Protein AF-A0AA35TA35-F1 (afdb_monomer_lite)

Sequence (135 aa):
KKSPLFPSLPSLSLFSHAVSLLPQGLYAIARSARAVMFESNVRCQFLLPDTGQVVTEKLFGFPLLPDDTTVTQDVVAVGFDCGAPPEPADNIPPNAATDTHEGPRRSPLAQEQMDIFLRSGEIKNVCGGTCKCTL

pLDDT: mean 78.07, std 19.94, range [24.3, 97.25]

Foldseek 3Di:
DDDDDDPDDPDPPPPPQPFVCPVVVVVVVCLVQQAAEEPQAAWAWAADPPPRDIDTGHDPRHHYDHQADKDQDGHHDHDEAAPQDHGYPDSDDGDPVRDCPCQLVPAPQSVVQVVCCVVPVIGHNSVSGYHYRDD

Secondary structure (DSSP, 8-state):
-----PPPPP----------HHHHHHHHHHHHTT-BEETTSPPEEEE-TTT--EEEEPPTT--EE-TTPPBSSS-B----B--PPPBPSS--PPPGGG--TTHHHH-HHHHHHHHHHHHHS-B--TTSSS-B---

Radius of gyration: 20.32 Å; chains: 1; bounding box: 50×33×70 Å

Organism: Geodia barretti (NCBI:txid519541)

Structure (mmCIF, N/CA/C/O backbone):
data_AF-A0AA35TA35-F1
#
_entry.id   AF-A0AA35TA35-F1
#
loop_
_atom_site.group_PDB
_atom_site.id
_atom_site.type_symbol
_atom_site.label_atom_id
_atom_site.label_alt_id
_atom_site.label_comp_id
_atom_site.label_asym_id
_atom_site.label_entity_id
_atom_site.label_seq_id
_atom_site.pdbx_PDB_ins_code
_atom_site.Cartn_x
_atom_site.Cartn_y
_atom_site.Cartn_z
_atom_site.occupancy
_atom_site.B_iso_or_equiv
_atom_site.auth_seq_id
_atom_site.auth_comp_id
_atom_site.auth_asym_id
_atom_site.auth_atom_id
_atom_site.pdbx_PDB_model_num
ATOM 1 N N . LYS A 1 1 ? -38.400 20.078 -53.773 1.00 46.62 1 LYS A N 1
ATOM 2 C CA . LYS A 1 1 ? -37.401 19.023 -53.473 1.00 46.62 1 LYS A CA 1
ATOM 3 C C . LYS A 1 1 ? -36.149 19.686 -52.902 1.00 46.62 1 LYS A C 1
ATOM 5 O O . LYS A 1 1 ? -35.363 20.219 -53.669 1.00 46.62 1 LYS A O 1
ATOM 10 N N . LYS A 1 2 ? -36.011 19.733 -51.574 1.00 41.25 2 LYS A N 1
ATOM 11 C CA . LYS A 1 2 ? -34.771 20.103 -50.876 1.00 41.25 2 LYS A CA 1
ATOM 12 C C . LYS A 1 2 ? -34.429 18.919 -49.975 1.00 41.25 2 LYS A C 1
ATOM 14 O O . LYS A 1 2 ? -35.196 18.628 -49.065 1.00 41.25 2 LYS A O 1
ATOM 19 N N . SER A 1 3 ? -33.355 18.210 -50.295 1.00 43.72 3 SER A N 1
ATOM 20 C CA . SER A 1 3 ? -32.777 17.184 -49.424 1.00 43.72 3 SER A CA 1
ATOM 21 C C . SER A 1 3 ? -31.871 17.886 -48.410 1.00 43.72 3 SER A C 1
ATOM 23 O O . SER A 1 3 ? -31.110 18.762 -48.829 1.00 43.72 3 SER A O 1
ATOM 25 N N . PRO A 1 4 ? -31.935 17.575 -47.106 1.00 46.47 4 PRO A N 1
ATOM 26 C CA . PRO A 1 4 ? -31.020 18.166 -46.145 1.00 46.47 4 PRO A CA 1
ATOM 27 C C . PRO A 1 4 ? -29.643 17.496 -46.243 1.00 46.47 4 PRO A C 1
ATOM 29 O O . PRO A 1 4 ? -29.524 16.275 -46.337 1.00 46.47 4 PRO A O 1
ATOM 32 N N . LEU A 1 5 ? -28.613 18.339 -46.238 1.00 49.91 5 LEU A N 1
ATOM 33 C CA . LEU A 1 5 ? -27.207 17.979 -46.096 1.00 49.91 5 LEU A CA 1
ATOM 34 C C . LEU A 1 5 ? -27.000 17.437 -44.670 1.00 49.91 5 LEU A C 1
ATOM 36 O O . LEU A 1 5 ? -27.141 1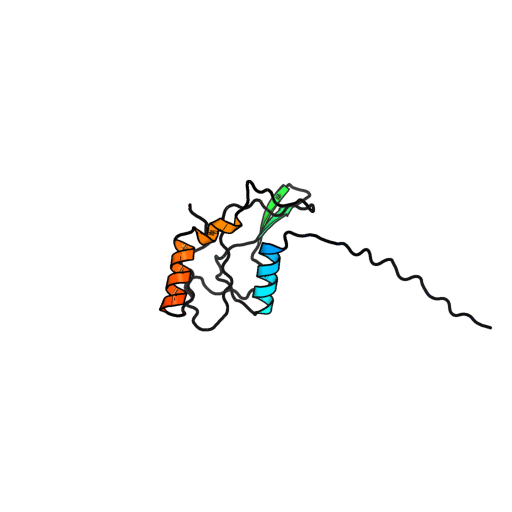8.191 -43.708 1.00 49.91 5 LEU A O 1
ATOM 40 N N . PHE A 1 6 ? -26.690 16.150 -44.518 1.00 44.31 6 PHE A N 1
ATOM 41 C CA . PHE A 1 6 ? -26.167 15.621 -43.257 1.00 44.31 6 PHE A CA 1
ATOM 42 C C . PHE A 1 6 ? -24.646 15.825 -43.239 1.00 44.31 6 PHE A C 1
ATOM 44 O O . PHE A 1 6 ? -23.981 15.358 -44.166 1.00 44.31 6 PHE A O 1
ATOM 51 N N . PRO A 1 7 ? -24.065 16.497 -42.229 1.00 44.88 7 PRO A N 1
ATOM 52 C CA . PRO A 1 7 ? -22.623 16.467 -42.042 1.00 44.88 7 PRO A CA 1
ATOM 53 C C . PRO A 1 7 ? -22.205 15.060 -41.595 1.00 44.88 7 PRO A C 1
ATOM 55 O O . PRO A 1 7 ? -22.818 14.463 -40.710 1.00 44.88 7 PRO A O 1
ATOM 58 N N . SER A 1 8 ? -21.164 14.525 -42.232 1.00 46.12 8 SER A N 1
ATOM 59 C CA . SER A 1 8 ? -20.525 13.267 -41.852 1.00 46.12 8 SER A CA 1
ATOM 60 C C . SER A 1 8 ? -20.019 13.358 -40.412 1.00 46.12 8 SER A C 1
ATOM 62 O O . SER A 1 8 ? -19.161 14.189 -40.110 1.00 46.12 8 SER A O 1
ATOM 64 N N . LEU A 1 9 ? -20.542 12.506 -39.532 1.00 39.75 9 LEU A N 1
ATOM 65 C CA . LEU A 1 9 ? -19.984 12.315 -38.196 1.00 39.75 9 LEU A CA 1
ATOM 66 C C . LEU A 1 9 ? -18.549 11.776 -38.335 1.00 39.75 9 LEU A C 1
ATOM 68 O O . LEU A 1 9 ? -18.340 10.846 -39.121 1.00 39.75 9 LEU A O 1
ATOM 72 N N . PRO A 1 10 ? -17.559 12.320 -37.607 1.00 35.25 10 PRO A N 1
ATOM 73 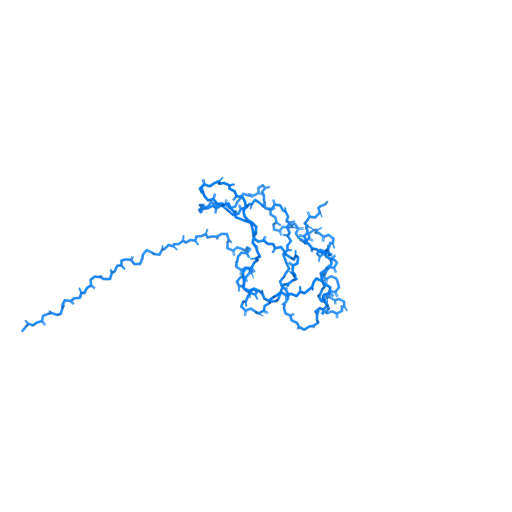C CA . PRO A 1 10 ? -16.241 11.711 -37.564 1.00 35.25 10 PRO A CA 1
ATOM 74 C C . PRO A 1 10 ? -16.364 10.320 -36.940 1.00 35.25 10 PRO A C 1
ATOM 76 O O . PRO A 1 10 ? -17.070 10.125 -35.948 1.00 35.25 10 PRO A O 1
ATOM 79 N N . SER A 1 11 ? -15.691 9.349 -37.555 1.00 38.00 11 SER A N 1
ATOM 80 C CA . SER A 1 11 ? -15.587 7.986 -37.052 1.00 38.00 11 SER A CA 1
ATOM 81 C C . SER A 1 11 ? -15.100 8.021 -35.606 1.00 38.00 11 SER A C 1
ATOM 83 O O . SER A 1 11 ? -13.956 8.399 -35.341 1.00 38.00 11 SER A O 1
ATOM 85 N N . LEU A 1 12 ? -15.964 7.621 -34.675 1.00 29.83 12 LEU A N 1
ATOM 86 C CA . LEU A 1 12 ? -15.557 7.235 -33.332 1.00 29.83 12 LEU A CA 1
ATOM 87 C C . LEU A 1 12 ? -14.640 6.021 -33.483 1.00 29.83 12 LEU A C 1
ATOM 89 O O . LEU A 1 12 ? -15.096 4.884 -33.582 1.00 29.83 12 LEU A O 1
ATOM 93 N N . SER A 1 13 ? -13.337 6.289 -33.553 1.00 30.03 13 SER A N 1
ATOM 94 C CA . SER A 1 13 ? -12.316 5.305 -33.233 1.00 30.03 13 SER A CA 1
ATOM 95 C C . SER A 1 13 ? -12.574 4.897 -31.788 1.00 30.03 13 SER A C 1
ATOM 97 O O . SER A 1 13 ? -12.242 5.633 -30.856 1.00 30.03 13 SER A O 1
ATOM 99 N N . LEU A 1 14 ? -13.253 3.763 -31.604 1.00 27.62 14 LEU A N 1
ATOM 100 C CA . LEU A 1 14 ? -13.218 3.034 -30.348 1.00 27.62 14 LEU A CA 1
ATOM 101 C C . LEU A 1 14 ? -11.756 2.654 -30.123 1.00 27.62 14 LEU A C 1
ATOM 103 O O . LEU A 1 14 ? -11.288 1.614 -30.585 1.00 27.62 14 LEU A O 1
ATOM 107 N N . PHE A 1 15 ? -11.024 3.513 -29.423 1.00 26.17 15 PHE A N 1
ATOM 108 C CA . PHE A 1 15 ? -9.767 3.108 -28.838 1.00 26.17 15 PHE A CA 1
ATOM 109 C C . PHE A 1 15 ? -10.088 2.120 -27.722 1.00 26.17 15 PHE A C 1
ATOM 111 O O . PHE A 1 15 ? -10.396 2.489 -26.587 1.00 26.17 15 PHE A O 1
ATOM 118 N N . SER A 1 16 ? -10.052 0.844 -28.087 1.00 24.30 16 SER A N 1
ATOM 119 C CA . SER A 1 16 ? -10.020 -0.274 -27.163 1.00 24.30 16 SER A CA 1
ATOM 120 C C . SER A 1 16 ? -8.671 -0.245 -26.441 1.00 24.30 16 SER A C 1
ATOM 122 O O . SER A 1 16 ? -7.722 -0.919 -26.830 1.00 24.30 16 SER A O 1
ATOM 124 N N . HIS A 1 17 ? -8.567 0.600 -25.419 1.00 25.23 17 HIS A N 1
ATOM 125 C CA . HIS A 1 17 ? -7.434 0.628 -24.507 1.00 25.23 17 HIS A CA 1
ATOM 126 C C . HIS A 1 17 ? -7.593 -0.534 -23.524 1.00 25.23 17 HIS A C 1
ATOM 128 O O . HIS A 1 17 ? -8.302 -0.425 -22.524 1.00 25.23 17 HIS A O 1
ATOM 134 N N . ALA A 1 18 ? -6.959 -1.668 -23.815 1.00 24.86 18 ALA A N 1
ATOM 135 C CA . ALA A 1 18 ? -6.764 -2.717 -22.822 1.00 24.86 18 ALA A CA 1
ATOM 136 C C . ALA A 1 18 ? -5.642 -2.283 -21.865 1.00 24.86 18 ALA A C 1
ATOM 138 O O . ALA A 1 18 ? -4.526 -2.769 -21.933 1.00 24.86 18 ALA A O 1
ATOM 139 N N . VAL A 1 19 ? -5.928 -1.309 -21.005 1.00 29.61 19 VAL A N 1
ATOM 140 C CA . VAL A 1 19 ? -5.045 -0.939 -19.892 1.00 29.61 19 VAL A CA 1
ATOM 141 C C . VAL A 1 19 ? -5.048 -2.086 -18.877 1.00 29.61 19 VAL A C 1
ATOM 143 O O . VAL A 1 19 ? -6.006 -2.856 -18.831 1.00 29.61 19 VAL A O 1
ATOM 146 N N . SER A 1 20 ? -3.992 -2.242 -18.077 1.00 32.12 20 SER A N 1
ATOM 147 C CA . SER A 1 20 ? -3.923 -3.213 -16.975 1.00 32.12 20 SER A CA 1
ATOM 148 C C . SER A 1 20 ? -5.119 -3.040 -16.016 1.00 32.12 20 SER A C 1
ATOM 150 O O . SER A 1 20 ? -5.111 -2.239 -15.082 1.00 32.12 20 SER A O 1
ATOM 152 N N . LEU A 1 21 ? -6.209 -3.759 -16.302 1.00 34.06 21 LEU A N 1
ATOM 153 C CA . LEU A 1 21 ? -7.546 -3.493 -15.763 1.00 34.06 21 LEU A CA 1
ATOM 154 C C . LEU A 1 21 ? -7.719 -3.950 -14.312 1.00 34.06 21 LEU A C 1
ATOM 156 O O . LEU A 1 21 ? -8.668 -3.524 -13.664 1.00 34.06 21 LEU A O 1
ATOM 160 N N . LEU A 1 22 ? -6.842 -4.804 -13.779 1.00 44.56 22 LEU A N 1
ATOM 161 C CA . LEU A 1 22 ? -7.047 -5.393 -12.452 1.00 44.56 22 LEU A CA 1
ATOM 162 C C . LEU A 1 22 ? -6.682 -4.429 -11.304 1.00 44.56 22 LEU A C 1
ATOM 164 O O . LEU A 1 22 ? -7.565 -4.156 -10.487 1.00 44.56 22 LEU A O 1
ATOM 168 N N . PRO A 1 23 ? -5.478 -3.819 -11.249 1.00 58.47 23 PRO A N 1
ATOM 169 C CA . PRO A 1 23 ? -5.179 -2.811 -10.228 1.00 58.47 23 PRO A CA 1
ATOM 170 C C . PRO A 1 23 ? -6.018 -1.541 -10.419 1.00 58.47 23 PRO A C 1
ATOM 172 O O . PRO A 1 23 ? -6.604 -1.023 -9.470 1.00 58.47 23 PRO A O 1
ATOM 175 N N . GLN A 1 24 ? -6.146 -1.060 -11.662 1.00 59.84 24 GLN A N 1
ATOM 176 C CA . GLN A 1 24 ? -6.891 0.169 -11.951 1.00 59.84 24 GLN A CA 1
ATOM 177 C C . GLN A 1 24 ? -8.407 0.005 -11.807 1.00 59.84 24 GLN A C 1
ATOM 179 O O . GLN A 1 24 ? -9.083 0.929 -11.347 1.00 59.84 24 GLN A O 1
ATOM 184 N N . GLY A 1 25 ? -8.947 -1.167 -12.149 1.00 65.12 25 GLY A N 1
ATOM 185 C CA . GLY A 1 25 ? -10.355 -1.496 -11.947 1.00 65.12 25 GLY A CA 1
ATOM 186 C C . GLY A 1 25 ? -10.719 -1.529 -10.467 1.00 65.12 25 GLY A C 1
ATOM 187 O O . GLY A 1 25 ? -11.736 -0.955 -10.080 1.00 65.12 25 GLY A O 1
ATOM 188 N N . LEU A 1 26 ? -9.856 -2.098 -9.615 1.00 75.06 26 LEU A N 1
ATOM 189 C CA . LEU A 1 26 ? -10.077 -2.084 -8.169 1.00 75.06 26 LEU A CA 1
ATOM 190 C C . LEU A 1 26 ? -10.059 -0.655 -7.606 1.00 75.06 26 LEU A C 1
ATOM 192 O O . LEU A 1 26 ? -10.921 -0.309 -6.799 1.00 75.06 26 LEU A O 1
ATOM 196 N N . TYR A 1 27 ? -9.160 0.213 -8.084 1.00 80.56 27 TYR A N 1
ATOM 197 C CA . TYR A 1 27 ? -9.169 1.628 -7.696 1.00 80.56 27 TYR A CA 1
ATOM 198 C C . TYR A 1 27 ? -10.420 2.366 -8.184 1.00 80.56 27 TYR A C 1
ATOM 200 O O . TYR A 1 27 ? -10.962 3.194 -7.455 1.00 80.56 27 TYR A O 1
ATOM 208 N N . ALA A 1 28 ? -10.923 2.066 -9.385 1.00 84.62 28 ALA A N 1
ATOM 209 C CA . ALA A 1 28 ? -12.181 2.633 -9.868 1.00 84.62 28 ALA A CA 1
ATOM 210 C C . ALA A 1 28 ? -13.369 2.223 -8.981 1.00 84.62 28 ALA A C 1
ATOM 212 O O . ALA A 1 28 ? -14.179 3.078 -8.615 1.00 84.62 28 ALA A O 1
ATOM 213 N N . ILE A 1 29 ? -13.428 0.951 -8.572 1.00 86.12 29 ILE A N 1
ATOM 214 C CA . ILE A 1 29 ? -14.437 0.448 -7.632 1.00 86.12 29 ILE A CA 1
ATOM 215 C C . ILE A 1 29 ? -14.304 1.155 -6.281 1.00 86.12 29 ILE A C 1
ATOM 217 O O . ILE A 1 29 ? -15.289 1.696 -5.780 1.00 86.12 29 ILE A O 1
ATOM 221 N N . ALA A 1 30 ? -13.098 1.222 -5.717 1.00 88.50 30 ALA A N 1
ATOM 222 C CA . ALA A 1 30 ? -12.865 1.853 -4.422 1.00 88.50 30 ALA A CA 1
ATOM 223 C C . ALA A 1 30 ? -13.267 3.339 -4.421 1.00 88.50 30 ALA A C 1
ATOM 225 O O . ALA A 1 30 ? -13.957 3.792 -3.509 1.00 88.50 30 ALA A O 1
ATOM 226 N N . ARG A 1 31 ? -12.950 4.084 -5.489 1.00 89.00 31 ARG A N 1
ATOM 227 C CA . ARG A 1 31 ? -13.431 5.466 -5.663 1.00 89.00 31 ARG A CA 1
ATOM 228 C C . ARG A 1 31 ? -14.951 5.550 -5.739 1.00 89.00 31 ARG A C 1
ATOM 230 O O . ARG A 1 31 ? -15.543 6.431 -5.122 1.00 89.00 31 ARG A O 1
ATOM 237 N N . SER A 1 32 ? -15.596 4.641 -6.471 1.00 90.38 32 SER A N 1
ATOM 238 C CA . SER A 1 32 ? -17.063 4.616 -6.569 1.00 90.38 32 SER A CA 1
ATOM 239 C C . SER A 1 32 ? -17.735 4.343 -5.217 1.00 90.38 32 SER A C 1
ATOM 241 O O . SER A 1 32 ? -18.793 4.900 -4.929 1.00 90.38 32 SER A O 1
ATOM 243 N N . ALA A 1 33 ? -17.070 3.569 -4.355 1.00 91.06 33 ALA A N 1
ATOM 244 C CA . ALA A 1 33 ? -17.472 3.307 -2.978 1.00 91.06 33 ALA A CA 1
ATOM 245 C C . ALA A 1 33 ? -17.104 4.443 -2.003 1.00 91.06 33 ALA A C 1
ATOM 247 O O . ALA A 1 33 ? -17.336 4.306 -0.806 1.00 91.06 33 ALA A O 1
ATOM 248 N N . ARG A 1 34 ? -16.549 5.559 -2.504 1.00 91.81 34 ARG A N 1
ATOM 249 C CA . ARG A 1 34 ? -16.044 6.695 -1.712 1.00 91.81 34 ARG A CA 1
ATOM 250 C C . ARG A 1 34 ? -14.997 6.283 -0.680 1.00 91.81 34 ARG A C 1
ATOM 252 O O . ARG A 1 34 ? -14.959 6.840 0.412 1.00 91.81 34 ARG A O 1
ATOM 259 N N . ALA A 1 35 ? -14.160 5.310 -1.030 1.00 92.69 35 ALA A N 1
ATOM 260 C CA . ALA A 1 35 ? -13.111 4.875 -0.135 1.00 92.69 35 ALA A CA 1
ATOM 261 C C . ALA A 1 35 ? -12.131 6.015 0.173 1.00 92.69 35 ALA A C 1
ATOM 263 O O . ALA A 1 35 ? -11.885 6.891 -0.661 1.00 92.69 35 ALA A O 1
ATOM 264 N N . VAL A 1 36 ? -11.548 5.962 1.362 1.00 92.56 36 VAL A N 1
ATOM 265 C CA . VAL A 1 36 ? -10.453 6.828 1.809 1.00 92.56 36 VAL A CA 1
ATOM 266 C C . VAL A 1 36 ? -9.124 6.074 1.739 1.00 92.56 36 VAL A C 1
ATOM 268 O O . VAL A 1 36 ? -9.104 4.845 1.635 1.00 92.56 36 VAL A O 1
ATOM 271 N N . MET A 1 37 ? -8.003 6.790 1.783 1.00 91.25 37 MET A N 1
ATOM 272 C CA . MET A 1 37 ? -6.659 6.200 1.828 1.00 91.25 37 MET A CA 1
ATOM 273 C C . MET A 1 37 ? -5.802 6.868 2.896 1.00 91.25 37 MET A C 1
ATOM 275 O O . MET A 1 37 ? -5.932 8.063 3.134 1.00 91.25 37 MET A O 1
ATOM 279 N N . PHE A 1 38 ? -4.874 6.125 3.493 1.00 92.12 38 PHE A N 1
ATOM 280 C CA . PHE A 1 38 ? -3.841 6.723 4.341 1.00 92.12 38 PHE A CA 1
ATOM 281 C C . PHE A 1 38 ? -2.820 7.511 3.501 1.00 92.12 38 PHE A C 1
ATOM 283 O O . PHE A 1 38 ? -2.538 7.153 2.356 1.00 92.12 38 PHE A O 1
ATOM 290 N N . GLU A 1 39 ? -2.249 8.583 4.049 1.00 91.38 39 GLU A N 1
ATOM 291 C CA . GLU A 1 39 ? -1.344 9.491 3.327 1.00 91.38 39 GLU A CA 1
ATOM 292 C C . GLU A 1 39 ? -0.077 8.826 2.779 1.00 91.38 39 GLU A C 1
ATOM 294 O O . GLU A 1 39 ? 0.421 9.217 1.711 1.00 91.38 39 GLU A O 1
ATOM 299 N N . SER A 1 40 ? 0.446 7.838 3.504 1.00 87.62 40 SER A N 1
ATOM 300 C CA . SER A 1 40 ? 1.636 7.080 3.109 1.00 87.62 40 SER A CA 1
ATOM 301 C C . SER A 1 40 ? 1.343 5.859 2.243 1.00 87.62 40 SER A C 1
ATOM 303 O O . SER A 1 40 ? 2.284 5.240 1.736 1.00 87.62 40 SER A O 1
ATOM 305 N N . ASN A 1 41 ? 0.069 5.503 2.060 1.00 79.88 41 ASN A N 1
ATOM 306 C CA . ASN A 1 41 ? -0.313 4.339 1.275 1.00 79.88 41 ASN A CA 1
ATOM 307 C C . ASN A 1 41 ? 0.082 4.495 -0.206 1.00 79.88 41 ASN A C 1
ATOM 309 O O . ASN A 1 41 ? 0.413 5.585 -0.682 1.00 79.88 41 ASN A O 1
ATOM 313 N N . VAL A 1 42 ? 0.135 3.367 -0.915 1.00 69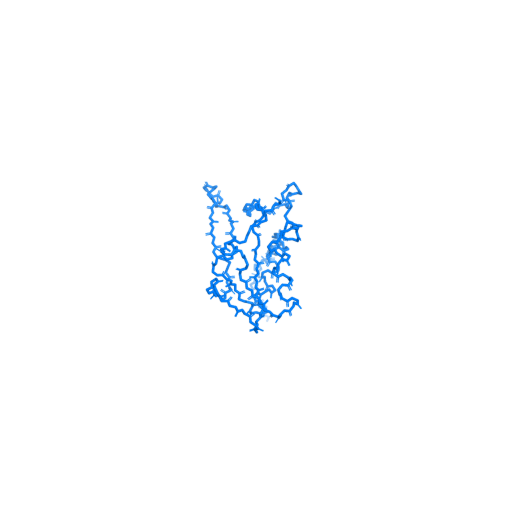.44 42 VAL A N 1
ATOM 314 C CA . VAL A 1 42 ? 0.905 3.249 -2.162 1.00 69.44 42 VAL A CA 1
ATOM 315 C C . VAL A 1 42 ? 0.458 4.225 -3.250 1.00 69.44 42 VAL A C 1
ATOM 317 O O . VAL A 1 42 ? -0.720 4.517 -3.449 1.00 69.44 42 VAL A O 1
ATOM 320 N N . ARG A 1 43 ? 1.469 4.722 -3.959 1.00 76.12 43 ARG A N 1
ATOM 321 C CA . ARG A 1 43 ? 1.407 5.706 -5.036 1.00 76.12 43 ARG A CA 1
ATOM 322 C C . ARG A 1 43 ? 1.531 5.007 -6.389 1.00 76.12 43 ARG A C 1
ATOM 324 O O . ARG A 1 43 ? 2.173 3.966 -6.483 1.00 76.12 43 ARG A O 1
ATOM 331 N N . CYS A 1 44 ? 0.948 5.580 -7.436 1.00 74.00 44 CYS A N 1
ATOM 332 C CA . CYS A 1 44 ? 1.151 5.089 -8.797 1.00 74.00 44 CYS A CA 1
ATOM 333 C C . CYS A 1 44 ? 2.538 5.492 -9.300 1.00 74.00 44 CYS A C 1
ATOM 335 O O . CYS A 1 44 ? 2.964 6.630 -9.090 1.00 74.00 44 CYS A O 1
ATOM 337 N N . GLN A 1 45 ? 3.213 4.566 -9.982 1.00 79.44 45 GLN A N 1
ATOM 338 C CA . GLN A 1 45 ? 4.466 4.817 -10.687 1.00 79.44 45 GLN A CA 1
ATOM 339 C C . GLN A 1 45 ? 4.269 4.607 -12.186 1.00 79.44 45 GLN A C 1
ATOM 341 O O . GLN A 1 45 ? 3.778 3.558 -12.605 1.00 79.44 45 GLN A O 1
ATOM 346 N N . PHE A 1 46 ? 4.673 5.586 -12.991 1.00 82.56 46 PHE A N 1
ATOM 347 C CA . PHE A 1 46 ? 4.612 5.504 -14.450 1.00 82.56 46 PHE A CA 1
ATOM 348 C C . PHE A 1 46 ? 5.905 6.015 -15.082 1.00 82.56 46 PHE A C 1
ATOM 350 O O . PHE A 1 46 ? 6.619 6.834 -14.495 1.00 82.56 46 PHE A O 1
ATOM 357 N N . LEU A 1 47 ? 6.214 5.501 -16.273 1.00 84.81 47 LEU A N 1
ATOM 358 C CA . LEU A 1 47 ? 7.358 5.932 -17.073 1.00 84.81 47 LEU A CA 1
ATOM 359 C C . LEU A 1 47 ? 6.936 7.046 -18.026 1.00 84.81 47 LEU A C 1
ATOM 361 O O . LEU A 1 47 ? 5.994 6.887 -18.801 1.00 84.81 47 LEU A O 1
ATOM 365 N N . LEU A 1 48 ? 7.661 8.163 -18.002 1.00 81.44 48 LEU A N 1
ATOM 366 C CA . LEU A 1 48 ? 7.503 9.198 -19.018 1.00 81.44 48 LEU A CA 1
ATOM 367 C C . LEU A 1 48 ? 8.062 8.692 -20.357 1.00 81.44 48 LEU A C 1
ATOM 369 O O . LEU A 1 48 ? 9.234 8.306 -20.400 1.00 81.44 48 LEU A O 1
ATOM 373 N N . PRO A 1 49 ? 7.277 8.721 -21.451 1.00 79.88 49 PRO A N 1
ATOM 374 C CA . PRO A 1 49 ? 7.685 8.135 -22.729 1.00 79.88 49 PRO A CA 1
ATOM 375 C C . PRO A 1 49 ? 8.926 8.816 -23.324 1.00 79.88 49 PRO A C 1
ATOM 377 O O . PRO A 1 49 ? 9.766 8.147 -23.918 1.00 79.88 49 PRO A O 1
ATOM 380 N N . ASP A 1 50 ? 9.083 10.123 -23.107 1.00 86.50 50 ASP A N 1
ATOM 381 C CA . ASP A 1 50 ? 10.149 10.908 -23.738 1.00 86.50 50 ASP A CA 1
ATOM 382 C C . ASP A 1 50 ? 11.494 10.822 -22.999 1.00 86.50 50 ASP A C 1
ATOM 384 O O . ASP A 1 50 ? 12.552 10.992 -23.603 1.00 86.50 50 ASP A O 1
ATOM 388 N N . THR A 1 51 ? 11.472 10.588 -21.683 1.00 86.81 51 THR A N 1
ATOM 389 C CA . THR A 1 51 ? 12.674 10.641 -20.828 1.00 86.81 51 THR A CA 1
ATOM 390 C C . THR A 1 51 ? 13.026 9.307 -20.180 1.00 86.81 51 THR A C 1
ATOM 392 O O . THR A 1 51 ? 14.128 9.162 -19.655 1.00 86.81 51 THR A O 1
ATOM 395 N N . GLY A 1 52 ? 12.099 8.343 -20.162 1.00 84.25 52 GLY A N 1
ATOM 396 C CA . GLY A 1 52 ? 12.236 7.103 -19.395 1.00 84.25 52 GLY A CA 1
ATOM 397 C C . GLY A 1 52 ? 12.266 7.319 -17.877 1.00 84.25 52 GLY A C 1
ATOM 398 O O . GLY A 1 52 ? 12.603 6.404 -17.129 1.00 84.25 52 GLY A O 1
ATOM 399 N N . GLN A 1 53 ? 11.947 8.525 -17.399 1.00 85.75 53 GLN A N 1
ATOM 400 C CA . GLN A 1 53 ? 11.936 8.839 -15.976 1.00 85.75 53 GLN A CA 1
ATOM 401 C C . GLN A 1 53 ? 10.718 8.205 -15.297 1.00 85.75 53 GLN A C 1
ATOM 403 O O . GLN A 1 53 ? 9.594 8.333 -15.783 1.00 85.75 53 GLN A O 1
ATOM 408 N N . VAL A 1 54 ? 10.938 7.584 -14.135 1.00 83.94 54 VAL A N 1
ATOM 409 C CA . VAL A 1 54 ? 9.859 7.122 -13.253 1.00 83.94 54 VAL A CA 1
ATOM 410 C C . VAL A 1 54 ? 9.313 8.304 -12.462 1.00 83.94 54 VAL A C 1
ATOM 412 O O . VAL A 1 54 ? 10.050 8.976 -11.736 1.00 83.94 54 VAL A O 1
ATOM 415 N N . VAL A 1 55 ? 8.011 8.536 -12.574 1.00 81.88 55 VAL A N 1
ATOM 416 C CA . VAL A 1 55 ? 7.279 9.533 -11.790 1.00 81.88 55 VAL A CA 1
ATOM 417 C C . VAL A 1 55 ? 6.394 8.804 -10.788 1.00 81.88 55 VAL A C 1
ATOM 419 O O . VAL A 1 55 ? 5.764 7.807 -11.125 1.00 81.88 55 VAL A O 1
ATOM 422 N N . THR A 1 56 ? 6.382 9.276 -9.539 1.00 81.00 56 THR A N 1
ATOM 423 C CA . THR A 1 56 ? 5.563 8.710 -8.458 1.00 81.00 56 THR A CA 1
ATOM 424 C C . THR A 1 56 ? 4.512 9.718 -8.012 1.00 81.00 56 THR A C 1
ATOM 426 O O . THR A 1 56 ? 4.852 10.773 -7.474 1.00 81.00 56 THR A O 1
ATOM 429 N N . GLU A 1 57 ? 3.237 9.374 -8.161 1.00 77.31 57 GLU A N 1
ATOM 430 C CA . GLU A 1 57 ? 2.110 10.253 -7.838 1.00 77.31 57 GLU A CA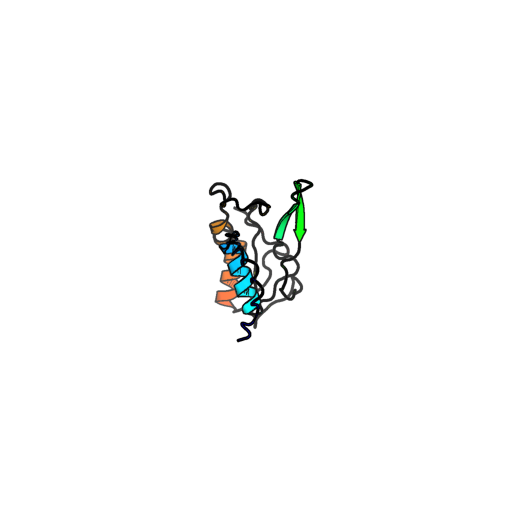 1
ATOM 431 C C . GLU A 1 57 ? 1.122 9.597 -6.880 1.00 77.31 57 GLU A C 1
ATOM 433 O O . GLU A 1 57 ? 0.922 8.382 -6.877 1.00 77.31 57 GLU A O 1
ATOM 438 N N . LYS A 1 58 ? 0.470 10.415 -6.048 1.00 78.12 58 LYS A N 1
ATOM 439 C CA . LYS A 1 58 ? -0.632 9.923 -5.218 1.00 78.12 58 LYS A CA 1
ATOM 440 C C . LYS A 1 58 ? -1.748 9.399 -6.119 1.00 78.12 58 LYS A C 1
ATOM 442 O O . LYS A 1 58 ? -2.055 10.010 -7.140 1.00 78.12 58 LYS A O 1
ATOM 447 N N . LEU A 1 59 ? -2.375 8.296 -5.713 1.00 79.44 59 LEU A N 1
ATOM 448 C CA . LEU A 1 59 ? -3.548 7.783 -6.410 1.00 79.44 59 LEU A CA 1
ATOM 449 C C . LEU A 1 59 ? -4.636 8.858 -6.442 1.00 79.44 59 LEU A C 1
ATOM 451 O O . LEU A 1 59 ? -5.097 9.343 -5.408 1.00 79.44 59 LEU A O 1
ATOM 455 N N . PHE A 1 60 ? -5.031 9.242 -7.650 1.00 82.50 60 PHE A N 1
ATOM 456 C CA . PHE A 1 60 ? -6.056 10.253 -7.848 1.00 82.50 60 PHE A CA 1
ATOM 457 C C . PHE A 1 60 ? -7.417 9.768 -7.334 1.00 82.50 60 PHE A C 1
ATOM 459 O O . PHE A 1 60 ? -7.807 8.619 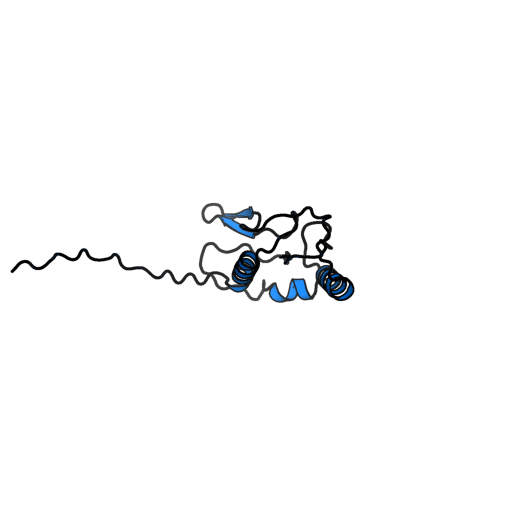-7.570 1.00 82.50 60 PHE A O 1
ATOM 466 N N . GLY A 1 61 ? -8.172 10.685 -6.722 1.00 86.62 61 GLY A N 1
ATOM 467 C CA . GLY A 1 61 ? -9.596 10.513 -6.425 1.00 86.62 61 GLY A CA 1
ATOM 468 C C . GLY A 1 61 ? -9.930 9.888 -5.070 1.00 86.62 61 GLY A C 1
ATOM 469 O O . GLY A 1 61 ? -11.073 9.484 -4.884 1.00 86.62 61 GLY A O 1
ATOM 470 N N . PHE A 1 62 ? -8.975 9.829 -4.139 1.00 88.31 62 PHE A N 1
ATOM 471 C CA . PHE A 1 62 ? -9.201 9.376 -2.764 1.00 88.31 62 PHE A CA 1
ATOM 472 C C . PHE A 1 62 ? -9.006 10.529 -1.768 1.00 88.31 62 PHE A C 1
ATOM 474 O O . PHE A 1 62 ? -7.974 11.206 -1.827 1.00 88.31 62 PHE A O 1
ATOM 481 N N . PRO A 1 63 ? -9.950 10.768 -0.838 1.00 92.12 63 PRO A N 1
ATOM 482 C CA . PRO A 1 63 ? -9.674 11.555 0.357 1.00 92.12 63 PRO A CA 1
ATOM 483 C C . PRO A 1 63 ? -8.568 10.886 1.177 1.00 92.12 63 PRO A C 1
ATOM 485 O O . PRO A 1 63 ? -8.541 9.658 1.305 1.00 92.12 63 PRO A O 1
ATOM 488 N N . LEU A 1 64 ? -7.658 11.694 1.719 1.00 91.44 64 LEU A N 1
ATOM 489 C CA . LEU A 1 64 ? -6.511 11.200 2.473 1.00 91.44 64 LEU A CA 1
ATOM 490 C C . LEU A 1 64 ? -6.732 11.359 3.974 1.00 91.44 64 LEU A C 1
ATOM 492 O O . LEU A 1 64 ? -7.192 12.407 4.425 1.00 91.44 64 LEU A O 1
ATOM 496 N N . LEU A 1 65 ? -6.372 10.323 4.722 1.00 92.69 65 LEU A N 1
ATOM 497 C CA . LEU A 1 65 ? -6.359 10.297 6.177 1.00 92.69 65 LEU A CA 1
ATOM 498 C C . LEU A 1 65 ? -4.915 10.305 6.695 1.00 92.69 65 LEU A C 1
ATOM 500 O O . LEU A 1 65 ? -4.073 9.611 6.114 1.00 92.69 65 LEU A O 1
ATOM 504 N N . PRO A 1 66 ? -4.634 11.004 7.809 1.00 94.44 66 PRO A N 1
ATOM 505 C CA . PRO A 1 66 ? -3.378 10.850 8.536 1.00 94.44 66 PRO A CA 1
ATOM 506 C C . PRO A 1 66 ? -3.092 9.377 8.852 1.00 94.44 66 PRO A C 1
ATOM 508 O O . PRO A 1 66 ? -4.012 8.621 9.172 1.00 94.44 66 PRO A O 1
ATOM 511 N N . ASP A 1 67 ? -1.828 8.964 8.778 1.00 93.06 67 ASP A N 1
ATOM 512 C CA . ASP A 1 67 ? -1.435 7.557 8.950 1.00 93.06 67 ASP A CA 1
ATOM 513 C C . ASP A 1 67 ? -1.755 6.980 10.340 1.00 93.06 67 ASP A C 1
ATOM 515 O O . ASP A 1 67 ? -1.915 5.770 10.479 1.00 93.06 67 ASP A O 1
ATOM 519 N N . ASP A 1 68 ? -1.873 7.824 11.364 1.00 94.56 68 ASP A N 1
ATOM 520 C CA . ASP A 1 68 ? -2.236 7.439 12.732 1.00 94.56 68 ASP A CA 1
ATOM 521 C C . ASP A 1 68 ? -3.756 7.331 12.957 1.00 94.56 68 ASP A C 1
ATOM 523 O O . ASP A 1 68 ? -4.211 6.965 14.046 1.00 94.56 68 ASP A O 1
ATOM 527 N N . THR A 1 69 ? -4.560 7.599 11.926 1.00 95.19 69 THR A N 1
ATOM 528 C CA . THR A 1 69 ? -6.018 7.508 12.008 1.00 95.19 69 THR A CA 1
ATOM 529 C C . THR A 1 69 ? -6.463 6.058 12.193 1.00 95.19 69 THR A C 1
ATOM 531 O O . THR A 1 69 ? -6.090 5.163 11.436 1.00 95.19 69 THR A O 1
ATOM 534 N N . THR A 1 70 ? -7.339 5.829 13.171 1.00 95.75 70 THR A N 1
ATOM 535 C CA . THR A 1 70 ? -8.098 4.578 13.289 1.00 95.75 70 THR A CA 1
ATOM 536 C C . THR A 1 70 ? -9.477 4.768 12.676 1.00 95.75 70 THR A C 1
ATOM 538 O O . THR A 1 70 ? -10.241 5.624 13.118 1.00 95.75 70 THR A O 1
ATOM 541 N N . VAL A 1 71 ? -9.800 3.961 11.671 1.00 93.81 71 VAL A N 1
ATOM 542 C CA . VAL A 1 71 ? -11.076 4.019 10.956 1.00 93.81 71 VAL A CA 1
ATOM 543 C C . VAL A 1 71 ? -11.992 2.912 11.465 1.00 93.81 71 VAL A C 1
ATOM 545 O O . VAL A 1 71 ? -11.593 1.753 11.515 1.00 93.81 71 VAL A O 1
ATOM 548 N N . THR A 1 72 ? -13.224 3.255 11.836 1.00 92.12 72 THR A N 1
ATOM 549 C CA . THR A 1 72 ? -14.243 2.296 12.315 1.00 92.12 72 THR A CA 1
ATOM 550 C C . THR A 1 72 ? -15.522 2.308 11.482 1.00 92.12 72 THR A C 1
ATOM 552 O O . THR A 1 72 ? -16.345 1.403 11.591 1.00 92.12 72 THR A O 1
ATOM 555 N N . GLN A 1 73 ? -15.710 3.334 10.652 1.00 81.56 73 GLN A N 1
ATOM 556 C CA . GLN A 1 73 ? -16.886 3.525 9.811 1.00 81.56 73 GLN A CA 1
ATOM 557 C C . GLN A 1 73 ? -16.444 4.171 8.505 1.00 81.56 73 GLN A C 1
ATOM 559 O O . GLN A 1 73 ? -16.470 5.385 8.418 1.00 81.56 73 GLN A O 1
ATOM 564 N N . ASP A 1 74 ? -15.986 3.382 7.536 1.00 86.62 74 ASP A N 1
ATOM 565 C CA . ASP A 1 74 ? -15.727 3.813 6.156 1.00 86.62 74 ASP A CA 1
ATOM 566 C C . ASP A 1 74 ? -15.229 2.616 5.332 1.00 86.62 74 ASP A C 1
ATOM 568 O O . ASP A 1 74 ? -14.990 1.524 5.854 1.00 86.62 74 ASP A O 1
ATOM 572 N N . VAL A 1 75 ? -15.051 2.830 4.029 1.00 90.62 75 VAL A N 1
ATOM 573 C CA . VAL A 1 75 ? -14.292 1.925 3.160 1.00 90.62 75 VAL A CA 1
ATOM 574 C C . VAL A 1 75 ? -12.878 2.482 3.024 1.00 90.62 75 VAL A C 1
ATOM 576 O O . VAL A 1 75 ? -12.709 3.642 2.661 1.00 90.62 75 VAL A O 1
ATOM 579 N N . VAL A 1 76 ? -11.851 1.674 3.278 1.00 91.38 76 VAL A N 1
ATOM 580 C CA . VAL A 1 76 ? -10.451 2.102 3.126 1.00 91.38 76 VAL A CA 1
ATOM 581 C C . VAL A 1 76 ? -9.805 1.323 1.989 1.00 91.38 76 VAL A C 1
ATOM 583 O O . VAL A 1 76 ? -9.848 0.092 1.967 1.00 91.38 76 VAL A O 1
ATOM 586 N N . ALA A 1 77 ? -9.191 2.033 1.046 1.00 89.56 77 ALA A N 1
ATOM 587 C CA . ALA A 1 77 ? -8.332 1.431 0.038 1.00 89.56 77 ALA A CA 1
ATOM 588 C C . ALA A 1 77 ? -6.892 1.376 0.563 1.00 89.56 77 ALA A C 1
ATOM 590 O O . ALA A 1 77 ? -6.320 2.391 0.964 1.00 89.56 77 ALA A O 1
ATOM 591 N N . VAL A 1 78 ? -6.300 0.182 0.551 1.00 86.50 78 VAL A N 1
ATOM 592 C CA . VAL A 1 78 ? -4.913 -0.045 0.969 1.00 86.50 78 VAL A CA 1
ATOM 593 C C . VAL A 1 78 ? -4.162 -0.697 -0.183 1.00 86.50 78 VAL A C 1
ATOM 595 O O . VAL A 1 78 ? -4.534 -1.773 -0.648 1.00 86.50 78 VAL A O 1
ATOM 598 N N . GLY A 1 79 ? -3.124 -0.022 -0.663 1.00 84.44 79 GLY A N 1
ATOM 599 C CA . GLY A 1 79 ? -2.209 -0.525 -1.675 1.00 84.44 79 GLY A CA 1
ATOM 600 C C . GLY A 1 79 ? -0.935 -1.060 -1.032 1.00 84.44 79 GLY A C 1
ATOM 601 O O . GLY A 1 79 ? -0.446 -0.512 -0.049 1.00 84.44 79 GLY A O 1
ATOM 602 N N . PHE A 1 80 ? -0.379 -2.117 -1.616 1.00 86.44 80 PHE A N 1
ATOM 603 C CA . PHE A 1 80 ? 0.892 -2.712 -1.207 1.00 86.44 80 PHE A CA 1
ATOM 604 C C . PHE A 1 80 ? 1.881 -2.650 -2.370 1.00 86.44 80 PHE A C 1
ATOM 606 O O . PHE A 1 80 ? 1.567 -3.078 -3.481 1.00 86.44 80 PHE A O 1
ATOM 613 N N . ASP A 1 81 ? 3.071 -2.111 -2.113 1.00 86.06 81 ASP A N 1
ATOM 614 C CA . ASP A 1 81 ? 4.150 -2.044 -3.088 1.00 86.06 81 ASP A CA 1
ATOM 615 C C . ASP A 1 81 ? 4.939 -3.351 -3.030 1.00 86.06 81 ASP A C 1
ATOM 617 O O . ASP A 1 81 ? 5.686 -3.618 -2.084 1.00 86.06 81 ASP A O 1
ATOM 621 N N . CYS A 1 82 ? 4.737 -4.186 -4.043 1.00 85.94 82 CYS A N 1
ATOM 622 C CA . CYS A 1 82 ? 5.465 -5.436 -4.208 1.00 85.94 82 CYS A CA 1
ATOM 623 C C . CYS A 1 82 ? 6.576 -5.349 -5.268 1.00 85.94 82 CYS A C 1
ATOM 625 O O . CYS A 1 82 ? 7.027 -6.389 -5.743 1.00 85.94 82 CYS A O 1
ATOM 627 N N . GLY A 1 83 ? 6.988 -4.147 -5.686 1.00 84.88 83 GLY A N 1
ATOM 628 C CA . GLY A 1 83 ? 8.025 -3.978 -6.706 1.00 84.88 83 GLY A CA 1
ATOM 629 C C . GLY A 1 83 ? 7.568 -4.336 -8.121 1.00 84.88 83 GLY A C 1
ATOM 630 O O . GLY A 1 83 ? 8.368 -4.818 -8.923 1.00 84.88 83 GLY A O 1
ATOM 631 N N . ALA A 1 84 ? 6.286 -4.119 -8.434 1.00 84.69 84 ALA A N 1
ATOM 632 C CA . ALA A 1 84 ? 5.828 -4.190 -9.817 1.00 84.69 84 ALA A CA 1
ATOM 633 C C . ALA A 1 84 ? 6.563 -3.123 -10.653 1.00 84.69 84 ALA A C 1
ATOM 635 O O . ALA A 1 84 ? 6.783 -2.015 -10.155 1.00 84.69 84 ALA A O 1
ATOM 636 N N . PRO A 1 85 ? 6.946 -3.419 -11.907 1.00 84.94 85 PRO A N 1
ATOM 637 C CA . PRO A 1 85 ? 7.516 -2.405 -12.778 1.00 84.94 85 PRO A CA 1
ATOM 638 C C . PRO A 1 85 ? 6.500 -1.272 -12.999 1.00 84.94 85 PRO A C 1
ATOM 640 O O . PRO A 1 85 ? 5.290 -1.519 -12.952 1.00 84.94 85 PRO A O 1
ATOM 643 N N . PRO A 1 86 ? 6.970 -0.043 -13.268 1.00 83.75 86 PRO A N 1
ATOM 644 C CA . PRO A 1 86 ? 6.091 1.055 -13.643 1.00 83.75 86 PRO A CA 1
ATOM 645 C C . PRO A 1 86 ? 5.204 0.696 -14.836 1.00 83.75 86 PRO A C 1
ATOM 647 O O . PRO A 1 86 ? 5.588 -0.106 -15.693 1.00 83.75 86 PRO A O 1
ATOM 650 N N . GLU A 1 87 ? 4.040 1.335 -14.919 1.00 81.62 87 GLU A N 1
ATOM 651 C CA . GLU A 1 87 ? 3.133 1.122 -16.043 1.00 81.62 87 GLU A CA 1
ATOM 652 C C . GLU A 1 87 ? 3.809 1.523 -17.372 1.00 81.62 87 GLU A C 1
ATOM 654 O O . GLU A 1 87 ? 4.394 2.614 -17.453 1.00 81.62 87 GLU A O 1
ATOM 659 N N . PRO A 1 88 ? 3.782 0.651 -18.400 1.00 79.31 88 PRO A N 1
ATOM 660 C CA . PRO A 1 88 ? 4.338 0.976 -19.705 1.00 79.31 88 PRO A CA 1
ATOM 661 C C . PRO A 1 88 ? 3.490 2.045 -20.403 1.00 79.31 88 PRO A C 1
ATOM 663 O O . PRO A 1 88 ? 2.273 2.089 -20.245 1.00 79.31 88 PRO A O 1
ATOM 666 N N . ALA A 1 89 ? 4.131 2.884 -21.220 1.00 80.19 89 ALA A N 1
ATOM 667 C CA . ALA A 1 89 ? 3.424 3.871 -22.040 1.00 80.19 89 ALA A CA 1
ATOM 668 C C . ALA A 1 89 ? 2.597 3.217 -23.166 1.00 80.19 89 ALA A C 1
ATOM 670 O O . ALA A 1 89 ? 1.566 3.749 -23.575 1.00 80.19 89 ALA A O 1
ATOM 671 N N . ASP A 1 90 ? 3.045 2.055 -23.643 1.00 82.06 90 ASP A N 1
ATOM 672 C CA . ASP A 1 90 ? 2.375 1.272 -24.674 1.00 82.06 90 ASP A CA 1
ATOM 673 C C . ASP A 1 90 ? 1.484 0.182 -24.068 1.00 82.06 90 ASP A C 1
ATOM 675 O O . ASP A 1 90 ? 1.718 -0.307 -22.962 1.00 82.06 90 ASP A O 1
ATOM 679 N N . ASN A 1 91 ? 0.490 -0.266 -24.839 1.00 81.94 91 ASN A N 1
ATOM 680 C CA . ASN A 1 91 ? -0.385 -1.379 -24.472 1.00 81.94 91 ASN A CA 1
ATOM 681 C C . ASN A 1 91 ? 0.365 -2.726 -24.543 1.00 81.94 91 ASN A C 1
ATOM 683 O O . ASN A 1 91 ? 0.229 -3.491 -25.502 1.00 81.94 91 ASN A O 1
ATOM 687 N N . ILE A 1 92 ? 1.196 -2.980 -23.534 1.00 82.25 92 ILE A N 1
ATOM 688 C CA . ILE A 1 92 ? 2.017 -4.180 -23.387 1.00 82.25 92 ILE A CA 1
ATOM 689 C C . ILE A 1 92 ? 1.380 -5.081 -22.317 1.00 82.25 92 ILE A C 1
ATOM 691 O O . ILE A 1 92 ? 1.126 -4.617 -21.202 1.00 82.25 92 ILE A O 1
ATOM 695 N N . PRO A 1 93 ? 1.143 -6.374 -22.609 1.00 81.44 93 PRO A N 1
ATOM 696 C CA . PRO A 1 93 ? 0.648 -7.317 -21.613 1.00 81.44 93 PRO A CA 1
ATOM 697 C C . PRO A 1 93 ? 1.579 -7.433 -20.391 1.00 81.44 93 PRO A C 1
ATOM 699 O O . PRO A 1 93 ? 2.802 -7.383 -20.545 1.00 81.44 93 PRO A O 1
ATOM 702 N N . PRO A 1 94 ? 1.034 -7.649 -19.181 1.00 77.56 94 PRO A N 1
ATOM 703 C CA . PRO A 1 94 ? 1.842 -7.802 -17.975 1.00 77.56 94 PRO A CA 1
ATOM 704 C C . PRO A 1 94 ? 2.756 -9.036 -18.048 1.00 77.56 94 PRO A C 1
ATOM 706 O O . PRO A 1 94 ? 2.363 -10.101 -18.528 1.00 77.56 94 PRO A O 1
ATOM 709 N N . ASN A 1 95 ? 3.983 -8.897 -17.539 1.00 84.81 95 ASN A N 1
ATOM 710 C CA . ASN A 1 95 ? 4.966 -9.975 -17.483 1.00 84.81 95 ASN A CA 1
ATOM 711 C C . ASN A 1 95 ? 4.731 -10.858 -16.245 1.00 84.81 95 ASN A C 1
ATOM 713 O O . ASN A 1 95 ? 4.781 -10.373 -15.116 1.00 84.81 95 ASN A O 1
ATOM 717 N N . ALA A 1 96 ? 4.544 -12.164 -16.455 1.00 86.50 96 ALA A N 1
ATOM 718 C CA . ALA A 1 96 ? 4.344 -13.138 -15.379 1.00 86.50 96 ALA A CA 1
ATOM 719 C C . ALA A 1 96 ? 5.519 -13.205 -14.384 1.00 86.50 96 ALA A C 1
ATOM 721 O O . ALA A 1 96 ? 5.317 -13.498 -13.210 1.00 86.50 96 ALA A O 1
ATOM 722 N N . ALA A 1 97 ? 6.747 -12.905 -14.823 1.00 87.50 97 ALA A N 1
ATOM 723 C CA . ALA A 1 97 ? 7.919 -12.867 -13.947 1.00 87.50 97 ALA A CA 1
ATOM 724 C C . ALA A 1 97 ? 7.882 -11.707 -12.936 1.00 87.50 97 ALA A C 1
ATOM 726 O O . ALA A 1 97 ? 8.593 -11.743 -11.936 1.00 87.50 97 ALA A O 1
ATOM 727 N N . THR A 1 98 ? 7.063 -10.687 -13.195 1.00 85.12 98 THR A N 1
ATOM 728 C CA . THR A 1 98 ? 6.841 -9.535 -12.312 1.00 85.12 98 THR A CA 1
ATOM 729 C C . THR A 1 98 ? 5.405 -9.497 -11.790 1.00 85.12 98 THR A C 1
ATOM 731 O O . THR A 1 98 ? 4.890 -8.428 -11.469 1.00 85.12 98 THR A O 1
ATOM 734 N N . ASP A 1 99 ? 4.728 -10.648 -11.762 1.00 85.12 99 ASP A N 1
ATOM 735 C CA . ASP A 1 99 ? 3.377 -10.765 -11.230 1.00 85.12 99 ASP A CA 1
ATOM 736 C C . ASP A 1 99 ? 3.387 -10.611 -9.702 1.00 85.12 99 ASP A C 1
ATOM 738 O O . ASP A 1 99 ? 3.989 -11.400 -8.972 1.00 85.12 99 ASP A O 1
ATOM 742 N N . THR A 1 100 ? 2.698 -9.580 -9.218 1.00 85.31 100 THR A N 1
ATOM 743 C CA . THR A 1 100 ? 2.625 -9.224 -7.803 1.00 85.31 100 THR A CA 1
ATOM 744 C C . THR A 1 100 ? 1.289 -9.563 -7.137 1.00 85.31 100 THR A C 1
ATOM 746 O O . THR A 1 100 ? 1.138 -9.274 -5.950 1.00 85.31 100 THR A O 1
ATOM 749 N N . HIS A 1 101 ? 0.329 -10.203 -7.825 1.00 84.00 101 HIS A N 1
ATOM 750 C CA . HIS A 1 101 ? -1.040 -10.414 -7.308 1.00 84.00 101 HIS A CA 1
ATOM 751 C C . HIS A 1 101 ? -1.084 -11.122 -5.943 1.00 84.00 101 HIS A C 1
ATOM 753 O O . HIS A 1 101 ? -1.937 -10.836 -5.102 1.00 84.00 101 HIS A O 1
ATOM 759 N N . GLU A 1 102 ? -0.153 -12.043 -5.707 1.00 85.88 102 GLU A N 1
ATOM 760 C CA . GLU A 1 102 ? -0.080 -12.840 -4.480 1.00 85.88 102 GLU A CA 1
ATOM 761 C C . GLU A 1 102 ? 0.754 -12.188 -3.372 1.00 85.88 102 GLU A C 1
ATOM 763 O O . GLU A 1 102 ? 0.708 -12.633 -2.223 1.00 85.88 102 GLU A O 1
ATOM 768 N N . GLY A 1 103 ? 1.513 -11.139 -3.696 1.00 87.62 103 GLY A N 1
ATOM 769 C CA . GLY A 1 103 ? 2.443 -10.488 -2.776 1.00 87.62 103 GLY A CA 1
ATOM 770 C C . GLY A 1 103 ? 1.762 -9.951 -1.514 1.00 87.62 103 GLY A C 1
ATOM 771 O O . GLY A 1 103 ? 2.164 -10.346 -0.417 1.00 87.62 103 GLY A O 1
ATOM 772 N N . PRO A 1 104 ? 0.686 -9.145 -1.618 1.00 87.38 104 PRO A N 1
ATOM 773 C CA . PRO A 1 104 ? 0.013 -8.609 -0.441 1.00 87.38 104 PRO A CA 1
ATOM 774 C C . PRO A 1 104 ? -0.572 -9.726 0.422 1.00 87.38 104 PRO A C 1
ATOM 776 O O . PRO A 1 104 ? -0.427 -9.698 1.634 1.00 87.38 104 PRO A O 1
ATOM 779 N N . ARG A 1 105 ? -1.140 -10.781 -0.180 1.00 88.31 105 ARG A N 1
ATOM 780 C CA . ARG A 1 105 ? -1.722 -11.915 0.564 1.00 88.31 105 ARG A CA 1
ATOM 781 C C . ARG A 1 105 ? -0.702 -12.631 1.457 1.00 88.31 105 ARG A C 1
ATOM 783 O O . ARG A 1 105 ? -1.063 -13.171 2.502 1.00 88.31 105 ARG A O 1
ATOM 790 N N . ARG A 1 106 ? 0.566 -12.652 1.042 1.00 90.06 106 ARG A N 1
ATOM 791 C CA . ARG A 1 106 ? 1.667 -13.294 1.774 1.00 90.06 106 ARG A CA 1
ATOM 792 C C . ARG A 1 106 ? 2.372 -12.358 2.757 1.00 90.06 106 ARG A C 1
ATOM 794 O O . ARG A 1 106 ? 3.177 -12.841 3.543 1.00 90.06 106 ARG A O 1
ATOM 801 N N . SER A 1 107 ? 2.072 -11.058 2.736 1.00 89.56 107 SER A N 1
ATOM 802 C CA . SER A 1 107 ? 2.680 -10.085 3.644 1.00 89.56 107 SER A CA 1
ATOM 803 C C . SER A 1 107 ? 2.154 -10.265 5.075 1.00 89.56 107 SER A C 1
ATOM 805 O O . SER A 1 107 ? 0.935 -10.213 5.272 1.00 89.56 107 SER A O 1
ATOM 807 N N . PRO A 1 108 ? 3.034 -10.400 6.089 1.00 93.12 108 PRO A N 1
ATOM 808 C CA . PRO A 1 108 ? 2.618 -10.431 7.491 1.00 93.12 108 PRO A CA 1
ATOM 809 C C . PRO A 1 108 ? 1.808 -9.196 7.900 1.00 93.12 108 PRO A C 1
ATOM 811 O O . PRO A 1 108 ? 0.832 -9.324 8.629 1.00 93.12 108 PRO A O 1
ATOM 814 N N . LEU A 1 109 ? 2.148 -8.019 7.365 1.00 91.38 109 LEU A N 1
ATOM 815 C CA . LEU A 1 109 ? 1.427 -6.774 7.643 1.00 91.38 109 LEU A CA 1
ATOM 816 C C . LEU A 1 109 ? 0.013 -6.793 7.050 1.00 91.38 109 LEU A C 1
ATOM 818 O O . LEU A 1 109 ? -0.944 -6.399 7.706 1.00 91.38 109 LEU A O 1
ATOM 822 N N . ALA A 1 110 ? -0.166 -7.301 5.829 1.00 91.06 110 ALA A N 1
ATOM 823 C CA . ALA A 1 110 ? -1.509 -7.434 5.258 1.00 91.06 110 ALA A CA 1
ATOM 824 C C . ALA A 1 110 ? -2.373 -8.429 6.050 1.00 91.06 110 ALA A C 1
ATOM 826 O O . ALA A 1 110 ? -3.574 -8.214 6.224 1.00 91.06 110 ALA A O 1
ATOM 827 N N . GLN A 1 111 ? -1.759 -9.511 6.537 1.00 94.50 111 G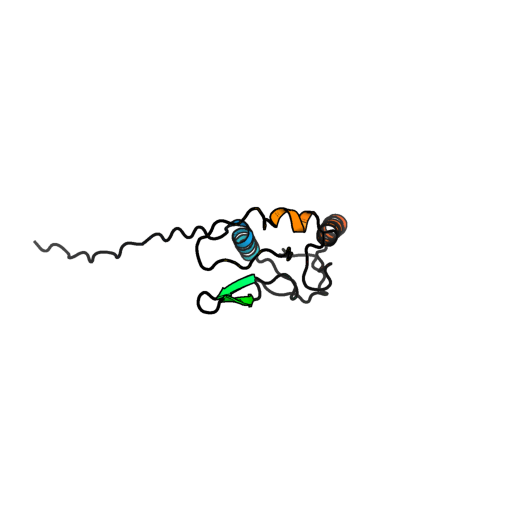LN A N 1
ATOM 828 C CA . GLN A 1 111 ? -2.424 -10.494 7.390 1.00 94.50 111 GLN A CA 1
ATOM 829 C C . GLN A 1 111 ? -2.800 -9.892 8.747 1.00 94.50 111 GLN A C 1
ATOM 831 O O . GLN A 1 111 ? -3.929 -10.084 9.186 1.00 94.50 111 GLN A O 1
ATOM 836 N N . GLU A 1 112 ? -1.909 -9.113 9.366 1.00 94.81 112 GLU A N 1
ATOM 837 C CA . GLU A 1 112 ? -2.181 -8.363 10.598 1.00 94.81 112 GLU A CA 1
ATOM 838 C C . GLU A 1 112 ? -3.334 -7.371 10.413 1.00 94.81 112 GLU A C 1
ATOM 840 O O . GLU A 1 112 ? -4.254 -7.338 11.225 1.00 94.81 112 GLU A O 1
ATOM 845 N N . GLN A 1 113 ? -3.347 -6.605 9.319 1.00 93.19 113 GLN A N 1
ATOM 846 C CA . GLN A 1 113 ? -4.441 -5.674 9.036 1.00 93.19 113 GLN A CA 1
ATOM 847 C C . GLN A 1 113 ? -5.790 -6.395 8.923 1.00 93.19 113 GLN A C 1
ATOM 849 O O . GLN A 1 113 ? -6.791 -5.931 9.469 1.00 93.19 113 GLN A O 1
ATOM 854 N N . MET A 1 114 ? -5.823 -7.525 8.209 1.00 94.25 114 MET A N 1
ATOM 855 C CA . MET A 1 114 ? -7.033 -8.336 8.063 1.00 94.25 114 MET A CA 1
ATOM 856 C C . MET A 1 114 ? -7.486 -8.900 9.410 1.00 94.25 114 MET A C 1
ATOM 858 O O . MET A 1 114 ? -8.668 -8.872 9.735 1.00 94.25 114 MET A O 1
ATOM 862 N N . ASP A 1 115 ? -6.546 -9.395 10.203 1.00 96.94 115 ASP A N 1
ATOM 863 C CA . ASP A 1 115 ? -6.805 -9.935 11.528 1.00 96.94 115 ASP A CA 1
ATOM 864 C C . ASP A 1 115 ? -7.357 -8.874 12.502 1.00 96.94 115 ASP A C 1
ATOM 866 O O . ASP A 1 115 ? -8.364 -9.131 13.165 1.00 96.94 115 ASP A O 1
ATOM 870 N N . ILE A 1 116 ? -6.782 -7.666 12.526 1.00 95.38 116 ILE A N 1
ATOM 871 C CA . ILE A 1 116 ? -7.309 -6.527 13.295 1.00 95.38 116 ILE A CA 1
ATOM 872 C C . ILE A 1 116 ? -8.744 -6.229 12.861 1.00 95.38 116 ILE A C 1
ATOM 874 O O . ILE A 1 116 ? -9.640 -6.208 13.703 1.00 95.38 116 ILE A O 1
ATOM 878 N N . PHE A 1 117 ? -8.989 -6.081 11.556 1.00 95.25 117 PHE A N 1
ATOM 879 C CA . PHE A 1 117 ? -10.324 -5.791 11.038 1.00 95.25 117 PHE A CA 1
ATOM 880 C C . PHE A 1 117 ? -11.346 -6.866 11.426 1.00 95.25 117 PHE A C 1
ATOM 882 O O . PHE A 1 117 ? -12.440 -6.545 11.885 1.00 95.25 117 PHE A O 1
ATOM 889 N N . LEU A 1 118 ? -10.997 -8.148 11.300 1.00 96.12 118 LEU A N 1
ATOM 890 C CA . LEU A 1 118 ? -11.900 -9.247 11.643 1.00 96.12 118 LEU A CA 1
ATOM 891 C C . LEU A 1 118 ? -12.194 -9.330 13.147 1.00 96.12 118 LEU A C 1
ATOM 893 O O . LEU A 1 118 ? -13.280 -9.767 13.526 1.00 96.12 118 LEU A O 1
ATOM 897 N N . ARG A 1 119 ? -11.250 -8.926 14.006 1.00 97.25 119 ARG A N 1
ATOM 898 C CA . ARG A 1 119 ? -11.425 -8.963 15.465 1.00 97.25 119 ARG A CA 1
ATOM 899 C C . ARG A 1 119 ? -12.111 -7.726 16.037 1.00 97.25 119 ARG A C 1
ATOM 901 O O . ARG A 1 119 ? -12.885 -7.870 16.980 1.00 97.25 119 ARG A O 1
ATOM 908 N N . SER A 1 120 ? -11.809 -6.533 15.528 1.00 96.94 120 SER A N 1
ATOM 909 C CA . SER A 1 120 ? -12.271 -5.264 16.112 1.00 96.94 120 SER A CA 1
ATOM 910 C C . SER A 1 120 ? -13.173 -4.437 15.199 1.00 96.94 120 SER A C 1
ATOM 912 O O . SER A 1 120 ? -13.833 -3.519 15.681 1.00 96.94 120 SER A O 1
ATOM 914 N N . GLY A 1 121 ? -13.217 -4.733 13.898 1.00 94.75 121 GLY A N 1
ATOM 915 C CA . GLY A 1 121 ? -13.849 -3.877 12.891 1.00 94.75 121 GLY A CA 1
ATOM 916 C C . GLY A 1 121 ? -13.049 -2.610 12.569 1.00 94.75 121 GLY A C 1
ATOM 917 O O . GLY A 1 121 ? -13.522 -1.772 11.806 1.00 94.75 121 GLY A O 1
ATOM 918 N N . GLU A 1 122 ? -11.852 -2.449 13.138 1.00 96.00 122 GLU A N 1
ATOM 919 C CA . GLU A 1 122 ? -10.998 -1.288 12.896 1.00 96.00 122 GLU A CA 1
ATOM 920 C C . GLU A 1 122 ? -10.128 -1.486 11.654 1.00 96.00 122 GLU A C 1
ATOM 922 O O . GLU A 1 122 ? -9.628 -2.577 11.381 1.00 96.00 122 GLU A O 1
ATOM 927 N N . ILE A 1 123 ? -9.869 -0.393 10.944 1.00 94.06 123 ILE A N 1
ATOM 928 C CA . ILE A 1 123 ? -8.873 -0.328 9.880 1.00 94.06 123 ILE A CA 1
ATOM 929 C C . ILE A 1 123 ? -7.816 0.697 10.289 1.00 94.06 123 ILE A C 1
ATOM 931 O O . ILE A 1 123 ? -8.128 1.847 10.605 1.00 94.06 123 ILE A O 1
ATOM 935 N N . LYS A 1 124 ? -6.554 0.265 10.298 1.00 93.88 124 LYS A N 1
ATOM 936 C CA . LYS A 1 124 ? -5.383 1.045 10.721 1.00 93.88 124 LYS A CA 1
ATOM 937 C C . LYS A 1 124 ? -4.271 0.904 9.689 1.00 93.88 124 LYS A C 1
ATOM 939 O O . LYS A 1 124 ? -4.171 -0.138 9.038 1.00 93.88 124 LYS A O 1
ATOM 944 N N . ASN A 1 125 ? -3.405 1.908 9.581 1.00 93.00 125 ASN A N 1
ATOM 945 C CA . ASN A 1 125 ? -2.174 1.774 8.810 1.00 93.00 125 ASN A CA 1
ATOM 946 C C . ASN A 1 125 ? -1.129 0.975 9.606 1.00 93.00 125 ASN A C 1
ATOM 948 O O . ASN A 1 125 ? -0.275 1.535 10.291 1.00 93.00 125 ASN A O 1
ATOM 952 N N . VAL A 1 126 ? -1.185 -0.352 9.504 1.00 92.00 126 VAL A N 1
ATOM 953 C CA . VAL A 1 126 ? -0.242 -1.262 10.184 1.00 92.00 126 VAL A CA 1
ATOM 954 C C . VAL A 1 126 ? 1.198 -1.135 9.675 1.00 92.00 126 VAL A C 1
ATOM 956 O O . VAL A 1 126 ? 2.135 -1.583 10.325 1.00 92.00 126 VAL A O 1
ATOM 959 N N . CYS A 1 127 ? 1.395 -0.508 8.516 1.00 88.25 127 CYS A N 1
ATOM 960 C CA . CYS A 1 127 ? 2.696 -0.407 7.869 1.00 88.25 127 CYS A CA 1
ATOM 961 C C . CYS A 1 127 ? 3.573 0.714 8.451 1.00 88.25 127 CYS A C 1
ATOM 963 O O . CYS A 1 127 ? 4.761 0.768 8.136 1.00 88.25 127 CYS A O 1
ATOM 965 N N . GLY A 1 128 ? 3.009 1.624 9.261 1.00 85.56 128 GLY A N 1
ATOM 966 C CA . GLY A 1 128 ? 3.734 2.783 9.804 1.00 85.56 128 GLY A CA 1
ATOM 967 C C . GLY A 1 128 ? 4.297 3.712 8.718 1.00 85.56 128 GLY A C 1
ATOM 968 O O . GLY A 1 128 ? 5.327 4.355 8.917 1.00 85.56 128 GLY A O 1
ATOM 969 N N . GLY A 1 129 ? 3.670 3.714 7.540 1.00 86.38 129 GLY A N 1
ATOM 970 C CA . GLY A 1 129 ? 4.189 4.314 6.320 1.00 86.38 129 GLY A CA 1
ATOM 971 C C . GLY A 1 129 ? 3.694 3.560 5.085 1.00 86.38 129 GLY A C 1
ATOM 972 O O . GLY A 1 129 ? 2.650 2.906 5.106 1.00 86.38 129 GLY A O 1
ATOM 973 N N . THR A 1 130 ? 4.460 3.620 3.995 1.00 85.69 130 THR A N 1
ATOM 974 C CA . THR A 1 130 ? 4.131 2.881 2.770 1.00 85.69 130 THR A CA 1
ATOM 975 C C . THR A 1 130 ? 4.200 1.375 2.992 1.00 85.69 130 THR A C 1
ATOM 977 O O . THR A 1 130 ? 5.250 0.834 3.337 1.00 85.69 130 THR A O 1
ATOM 980 N N . CYS A 1 131 ? 3.090 0.692 2.719 1.00 85.38 131 CYS A N 1
ATOM 981 C CA . CYS A 1 131 ? 3.011 -0.759 2.781 1.00 85.38 131 CYS A CA 1
ATOM 982 C C . CYS A 1 131 ? 3.850 -1.418 1.686 1.00 85.38 131 CYS A C 1
ATOM 984 O O . CYS A 1 131 ? 3.689 -1.116 0.502 1.00 85.38 131 CYS A O 1
ATOM 986 N N . LYS A 1 132 ? 4.714 -2.355 2.086 1.00 87.56 132 LYS A N 1
ATOM 987 C CA . LYS A 1 132 ? 5.572 -3.130 1.183 1.00 87.56 132 LYS A CA 1
ATOM 988 C C . LYS A 1 132 ? 5.315 -4.624 1.322 1.00 87.56 132 LYS A C 1
ATOM 990 O O . LYS A 1 132 ? 5.035 -5.122 2.413 1.00 87.56 132 LYS A O 1
ATOM 995 N N . CYS A 1 133 ? 5.462 -5.350 0.223 1.00 84.44 133 CYS A N 1
ATOM 996 C CA . CYS A 1 133 ? 5.454 -6.809 0.232 1.00 84.44 133 CYS A CA 1
ATOM 997 C C . CYS A 1 133 ? 6.857 -7.289 0.600 1.00 84.44 133 CYS A C 1
ATOM 999 O O . CYS A 1 133 ? 7.688 -7.547 -0.263 1.00 84.44 133 CYS A O 1
ATOM 1001 N N . THR A 1 134 ? 7.155 -7.342 1.893 1.00 69.25 134 THR A N 1
ATOM 1002 C CA . THR A 1 134 ? 8.312 -8.095 2.385 1.00 69.25 134 THR A CA 1
ATOM 1003 C C . THR A 1 134 ? 7.955 -9.577 2.349 1.00 69.25 134 THR A C 1
ATOM 1005 O O . THR A 1 134 ? 7.024 -9.988 3.046 1.00 69.25 134 THR A O 1
ATOM 1008 N N . LEU A 1 135 ? 8.645 -10.338 1.497 1.00 53.81 135 LEU A N 1
ATOM 1009 C CA . LEU A 1 135 ? 8.642 -11.803 1.526 1.00 53.81 135 LEU A CA 1
ATOM 1010 C C . LEU A 1 135 ? 9.571 -12.316 2.628 1.00 53.81 135 LEU A C 1
ATOM 1012 O O . LEU A 1 135 ? 10.632 -11.681 2.830 1.00 53.81 135 LEU A O 1
#